Protein AF-A0AAP0LKK6-F1 (afdb_monomer_lite)

Secondary structure (DSSP, 8-state):
--S-TT-EEEEETTTEEEETTS-EEESS-PPPPPS-B-TTT--EEEEEEEETTTTEEEEEEE----STT--------TT--GGG-GGGS--HHHHHT---SEEEEEEETT-TTHHHHHHHHHHHHHTT--SEEEEEEETT--TTHHHH-TTSHHHHHHHHHH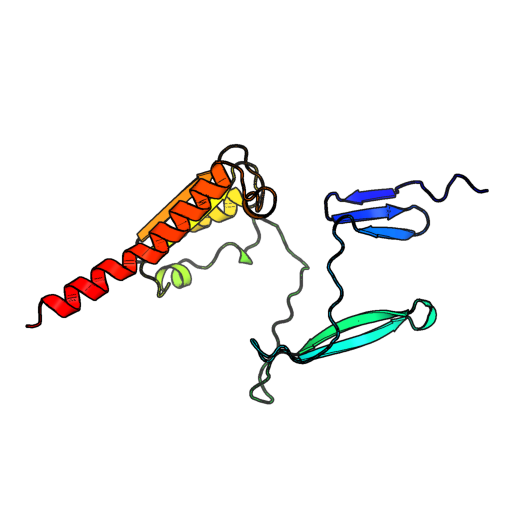HHHHHTHHHHHHHHHHTT-

Radius of gyration: 23.04 Å; chains: 1; bounding box: 52×37×76 Å

Foldseek 3Di:
DDPQQAAWPDDDPPAWTATPVRDIDGNDDDDDDDFAQDPVQRWGKDWDQPDPVVSDTDIDIHGDDPDPPDDDDDDDPPQCPDLPGVVLPDDLQVLQPPPDQEEEFEEEPAESNRSSSVNSQVSSVVSNRNHYYHYHYHYPDYPPRCVVCVPDPVNVVVVVVVVVVVCVVVVVVVVVVVVPD

InterPro domains:
  IPR013094 Alpha/beta hydrolase fold-3 [PF07859] (81-146)
  IPR029058 Alpha/Beta hydrolase fold [G3DSA:3.40.50.1820] (73-176)
  IPR029058 Alpha/Beta hydrolase fold [SSF53474] (84-169)
  IPR050466 Diverse Carboxylesterases and Gibberellin Receptors [PTHR23024] (83-152)
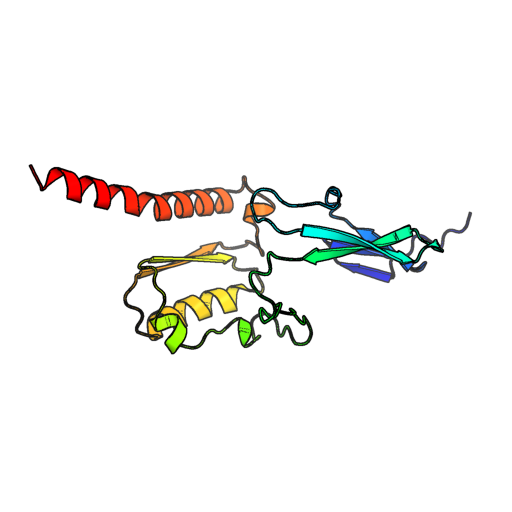
Sequence (181 aa):
MDSGDSEITHNFPPYFKVYKDGRVERYRVFQSVDAGIDPTTGVQSKDVMISPETGVKARIFLPKINGPDQKLPLLDDEGNDGPQDPRMKPPAEDLARLGCERVLIFVAERDYLCPAGKNYYEELKKSGWKGRVELVEHLDEKHVFYLRNPTCTNALELTNKFISFIKQNNGSLRNSIESKY

Organism: NCBI:txid2935761

Structure (mmCIF, N/CA/C/O backbone):
data_AF-A0AAP0LKK6-F1
#
_entry.id   AF-A0AAP0LKK6-F1
#
loop_
_atom_site.group_PDB
_atom_site.id
_atom_site.type_symbol
_atom_site.label_atom_id
_atom_site.label_alt_id
_atom_site.label_comp_id
_atom_site.label_asym_id
_atom_site.label_entity_id
_atom_site.label_seq_id
_atom_site.pdbx_PDB_ins_code
_atom_site.Cartn_x
_atom_site.Cartn_y
_atom_site.Cartn_z
_atom_site.occupancy
_atom_site.B_iso_or_equiv
_atom_site.auth_seq_id
_atom_site.auth_comp_id
_atom_site.auth_asym_id
_atom_site.auth_atom_id
_atom_site.pdbx_PDB_model_num
ATOM 1 N N . MET A 1 1 ? 25.537 -7.632 -40.392 1.00 43.97 1 MET A N 1
ATOM 2 C CA . MET A 1 1 ? 25.355 -7.611 -38.928 1.00 43.97 1 MET A CA 1
ATOM 3 C C . MET A 1 1 ? 24.916 -6.205 -38.607 1.00 43.97 1 MET A C 1
ATOM 5 O O . MET A 1 1 ? 25.758 -5.317 -38.604 1.00 43.97 1 MET A O 1
ATOM 9 N N . ASP A 1 2 ? 23.606 -5.982 -38.566 1.00 45.75 2 ASP A N 1
ATOM 10 C CA . ASP A 1 2 ? 23.061 -4.631 -38.485 1.00 45.75 2 ASP A CA 1
ATOM 11 C C . ASP A 1 2 ? 23.053 -4.171 -37.023 1.00 45.75 2 ASP A C 1
ATOM 13 O O . ASP A 1 2 ? 22.588 -4.880 -36.134 1.00 45.75 2 ASP A O 1
ATOM 17 N N . SER A 1 3 ? 23.681 -3.029 -36.761 1.00 53.28 3 SER A N 1
ATOM 18 C CA . SER A 1 3 ? 24.004 -2.543 -35.413 1.00 53.28 3 SER A CA 1
ATOM 19 C C . SER A 1 3 ? 22.910 -1.624 -34.841 1.00 53.28 3 SER A C 1
ATOM 21 O O . SER A 1 3 ? 23.119 -1.008 -33.794 1.00 53.28 3 SER A O 1
ATOM 23 N N . GLY A 1 4 ? 21.764 -1.509 -35.524 1.00 54.81 4 GLY A N 1
ATOM 24 C CA . GLY A 1 4 ? 20.637 -0.645 -35.149 1.00 54.81 4 GLY A CA 1
ATOM 25 C C . GLY A 1 4 ? 19.573 -1.297 -34.254 1.00 54.81 4 GLY A C 1
ATOM 26 O O . GLY A 1 4 ? 18.870 -0.589 -33.536 1.00 54.81 4 GLY A O 1
ATOM 27 N N . ASP A 1 5 ? 19.488 -2.630 -34.219 1.00 60.97 5 ASP A N 1
ATOM 28 C CA . ASP A 1 5 ? 18.369 -3.369 -33.592 1.00 60.97 5 ASP A CA 1
ATOM 29 C C . ASP A 1 5 ? 18.397 -3.376 -32.050 1.00 60.97 5 ASP A C 1
ATOM 31 O O . ASP A 1 5 ? 17.490 -3.866 -31.376 1.00 60.97 5 ASP A O 1
ATOM 35 N N . SER A 1 6 ? 19.458 -2.827 -31.456 1.00 75.50 6 SER A N 1
ATOM 36 C CA . SER A 1 6 ? 19.632 -2.752 -29.999 1.00 75.50 6 SER A CA 1
ATOM 37 C C . SER A 1 6 ? 19.273 -1.386 -29.405 1.00 75.50 6 SER A C 1
ATOM 39 O O . SER A 1 6 ? 19.382 -1.211 -28.191 1.00 75.50 6 SER A O 1
ATOM 41 N N . GLU A 1 7 ? 18.846 -0.420 -30.227 1.00 91.12 7 GLU A N 1
ATOM 42 C CA . GLU A 1 7 ? 18.459 0.917 -29.766 1.00 91.12 7 GLU A CA 1
ATOM 43 C C . GLU A 1 7 ? 17.156 0.862 -28.940 1.00 91.12 7 GLU A C 1
ATOM 45 O O . GLU A 1 7 ? 16.139 0.321 -29.382 1.00 91.12 7 GLU A O 1
ATOM 50 N N . ILE A 1 8 ? 17.184 1.424 -27.726 1.00 90.12 8 ILE A N 1
ATOM 51 C CA . ILE A 1 8 ? 16.038 1.472 -26.805 1.00 90.12 8 ILE A CA 1
ATOM 52 C C . ILE A 1 8 ? 15.251 2.757 -27.064 1.00 90.12 8 ILE A C 1
ATOM 54 O O . ILE A 1 8 ? 15.786 3.848 -26.889 1.00 90.12 8 ILE A O 1
ATOM 58 N N . THR A 1 9 ? 13.972 2.636 -27.418 1.00 92.62 9 THR A N 1
ATOM 59 C CA . THR A 1 9 ? 13.067 3.790 -27.568 1.00 92.62 9 THR A CA 1
ATOM 60 C C . THR A 1 9 ? 12.410 4.182 -26.252 1.00 92.62 9 THR A C 1
ATOM 62 O O . THR A 1 9 ? 12.287 5.368 -25.966 1.00 92.62 9 THR A O 1
ATOM 65 N N . HIS A 1 10 ? 12.014 3.209 -25.425 1.00 86.81 10 HIS A N 1
ATOM 66 C CA . HIS A 1 10 ? 11.403 3.481 -24.122 1.00 86.81 10 HIS A CA 1
ATOM 67 C C . HIS A 1 10 ? 11.995 2.583 -23.044 1.00 86.81 10 HIS A C 1
ATOM 69 O O . HIS A 1 10 ? 12.122 1.373 -23.230 1.00 86.81 10 HIS A O 1
ATOM 75 N N . ASN A 1 11 ? 12.322 3.163 -21.893 1.00 88.44 11 ASN A N 1
ATOM 76 C CA . ASN A 1 11 ? 12.887 2.433 -20.767 1.00 88.44 11 ASN A CA 1
ATOM 77 C C . ASN A 1 11 ? 12.062 2.688 -19.500 1.00 88.44 11 ASN A C 1
ATOM 79 O O . ASN A 1 11 ? 12.042 3.808 -18.992 1.00 88.44 11 ASN A O 1
ATOM 83 N N . PHE A 1 12 ? 11.412 1.643 -18.984 1.00 80.69 12 PHE A N 1
ATOM 84 C CA . PHE A 1 12 ? 10.545 1.693 -17.805 1.00 80.69 12 PHE A CA 1
ATOM 85 C C . PHE A 1 12 ? 11.063 0.762 -16.698 1.00 80.69 12 PHE A C 1
ATOM 87 O O . PHE A 1 12 ? 10.429 -0.253 -16.383 1.00 80.69 12 PHE A O 1
ATOM 94 N N . PRO A 1 13 ? 12.222 1.044 -16.081 1.00 78.31 13 PRO A N 1
ATOM 95 C CA . PRO A 1 13 ? 12.717 0.230 -14.978 1.00 78.31 13 PRO A CA 1
ATOM 96 C C . PRO A 1 13 ? 11.785 0.344 -13.751 1.00 78.31 13 PRO A C 1
ATOM 98 O O . PRO A 1 13 ? 11.321 1.442 -13.438 1.00 78.31 13 PRO A O 1
ATOM 101 N N . PRO A 1 14 ? 11.514 -0.753 -13.011 1.00 79.75 14 PRO A N 1
ATOM 102 C CA . PRO A 1 14 ? 12.089 -2.099 -13.120 1.00 79.75 14 PRO A CA 1
ATOM 103 C C . PRO A 1 14 ? 11.222 -3.081 -13.935 1.00 79.75 14 PRO A C 1
ATOM 105 O O . PRO A 1 14 ? 11.250 -4.281 -13.667 1.00 79.75 14 PRO A O 1
ATOM 108 N N . TYR A 1 15 ? 10.390 -2.599 -14.857 1.00 81.38 15 TYR A N 1
ATOM 109 C CA . TYR A 1 15 ? 9.366 -3.409 -15.517 1.00 81.38 15 TYR A CA 1
ATOM 110 C C . TYR A 1 15 ? 9.845 -3.948 -16.862 1.00 81.38 15 TYR A C 1
ATOM 112 O O . TYR A 1 15 ? 10.024 -5.159 -17.006 1.00 81.38 15 TYR A O 1
ATOM 120 N N . PHE A 1 16 ? 10.087 -3.070 -17.834 1.00 88.88 16 PHE A N 1
ATOM 121 C CA . PHE A 1 16 ? 10.489 -3.459 -19.185 1.00 88.88 16 PHE A CA 1
ATOM 122 C C . PHE A 1 16 ? 11.164 -2.314 -19.947 1.00 88.88 16 PHE A C 1
ATOM 124 O O . PHE A 1 16 ? 11.087 -1.152 -19.551 1.00 88.88 16 PHE A O 1
ATOM 131 N N . LYS A 1 17 ? 11.800 -2.653 -21.066 1.00 92.19 17 LYS A N 1
ATOM 132 C CA . LYS A 1 17 ? 12.269 -1.719 -22.095 1.00 92.19 17 LYS A CA 1
ATOM 133 C C . LYS A 1 17 ? 11.720 -2.134 -23.457 1.00 92.19 17 LYS A C 1
ATOM 135 O O . LYS A 1 17 ? 11.507 -3.322 -23.705 1.00 92.19 17 LYS A O 1
ATOM 140 N N . VAL A 1 18 ? 11.494 -1.146 -24.312 1.00 91.81 18 VAL A N 1
ATOM 141 C CA . VAL A 1 18 ? 11.017 -1.302 -25.687 1.00 91.81 18 VAL A CA 1
ATOM 142 C C . VAL A 1 18 ? 12.148 -0.908 -26.627 1.00 91.81 18 VAL A C 1
ATOM 144 O O . VAL A 1 18 ? 12.721 0.177 -26.500 1.00 91.81 18 VAL A O 1
ATOM 147 N N . TYR A 1 19 ? 12.483 -1.809 -27.539 1.00 92.19 19 TYR A N 1
ATOM 148 C CA . TYR A 1 19 ? 13.464 -1.611 -28.595 1.00 92.19 19 TYR A CA 1
ATOM 149 C C . TYR A 1 19 ? 12.804 -0.988 -29.826 1.00 92.19 19 TYR A C 1
ATOM 151 O O . TYR A 1 19 ? 11.592 -1.080 -30.022 1.00 92.19 19 TYR A O 1
ATOM 159 N N . LYS A 1 20 ? 13.601 -0.324 -30.663 1.00 90.56 20 LYS A N 1
ATOM 160 C CA . LYS A 1 20 ? 13.129 0.335 -31.891 1.00 90.56 20 LYS A CA 1
ATOM 161 C C . LYS A 1 20 ? 12.479 -0.625 -32.895 1.00 90.56 20 LYS A C 1
ATOM 163 O O . LYS A 1 20 ? 11.588 -0.211 -33.627 1.00 90.56 20 LYS A O 1
ATOM 168 N N . ASP A 1 21 ? 12.884 -1.892 -32.884 1.00 86.62 21 ASP A N 1
ATOM 169 C CA . ASP A 1 21 ? 12.306 -2.988 -33.674 1.00 86.62 21 ASP A CA 1
ATOM 170 C C . ASP A 1 21 ? 10.946 -3.489 -33.129 1.00 86.62 21 ASP A C 1
ATOM 172 O O . ASP A 1 21 ? 10.347 -4.404 -33.689 1.00 86.62 21 ASP A O 1
ATOM 176 N N . GLY A 1 22 ? 10.450 -2.905 -32.032 1.00 83.06 22 GLY A N 1
ATOM 177 C CA . GLY A 1 22 ? 9.207 -3.294 -31.365 1.00 83.06 22 GLY A CA 1
ATOM 178 C C . GLY A 1 22 ? 9.369 -4.416 -30.337 1.00 83.06 22 GLY A C 1
ATOM 179 O O . GLY A 1 22 ? 8.406 -4.750 -29.642 1.00 83.06 22 GLY A O 1
ATOM 180 N N . ARG A 1 23 ? 10.570 -4.988 -30.175 1.00 87.25 23 ARG A N 1
ATOM 181 C CA . ARG A 1 23 ? 10.824 -6.010 -29.158 1.00 87.25 23 ARG A CA 1
ATOM 182 C C . ARG A 1 23 ? 10.684 -5.408 -27.763 1.00 87.25 23 ARG A C 1
ATOM 184 O O . ARG A 1 23 ? 11.180 -4.322 -27.474 1.00 87.25 23 ARG A O 1
ATOM 191 N N . VAL A 1 24 ? 10.045 -6.148 -26.862 1.00 87.06 24 VAL A N 1
ATOM 192 C CA . VAL A 1 24 ? 9.919 -5.776 -25.448 1.00 87.06 24 VAL A CA 1
ATOM 193 C C . VAL A 1 24 ? 10.706 -6.766 -24.605 1.00 87.06 24 VAL A C 1
ATOM 195 O O . VAL A 1 24 ? 10.469 -7.970 -24.667 1.00 87.06 24 VAL A O 1
ATOM 198 N N . GLU A 1 25 ? 11.623 -6.265 -23.785 1.00 86.88 25 GLU A N 1
ATOM 199 C CA . GLU A 1 25 ? 12.355 -7.073 -22.808 1.00 86.88 25 GLU A CA 1
ATOM 200 C C . GLU A 1 25 ? 11.909 -6.688 -21.401 1.00 86.88 25 GLU A C 1
ATOM 202 O O . GLU A 1 25 ? 12.000 -5.526 -21.003 1.00 86.88 25 GLU A O 1
ATOM 207 N N . ARG A 1 26 ? 11.407 -7.668 -20.647 1.00 86.38 26 ARG A N 1
ATOM 208 C CA . ARG A 1 26 ? 10.949 -7.485 -19.266 1.00 86.38 26 ARG A CA 1
ATOM 209 C C . ARG A 1 26 ? 12.101 -7.746 -18.300 1.00 86.38 26 ARG A C 1
ATOM 211 O O . ARG A 1 26 ? 12.715 -8.805 -18.355 1.00 86.38 26 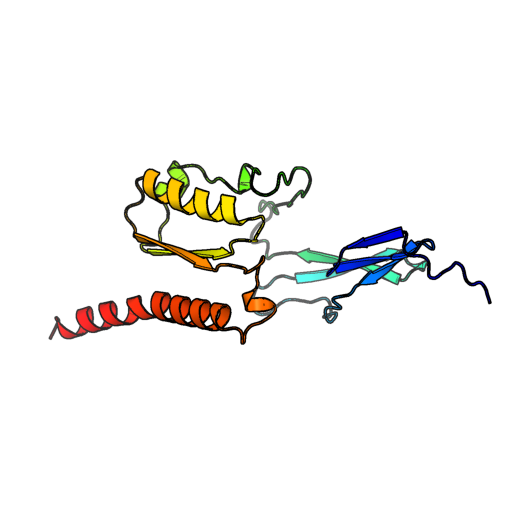ARG A O 1
ATOM 218 N N . TYR A 1 27 ? 12.343 -6.820 -17.376 1.00 82.19 27 TYR A N 1
ATOM 219 C CA . TYR A 1 27 ? 13.356 -6.983 -16.325 1.00 82.19 27 TYR A C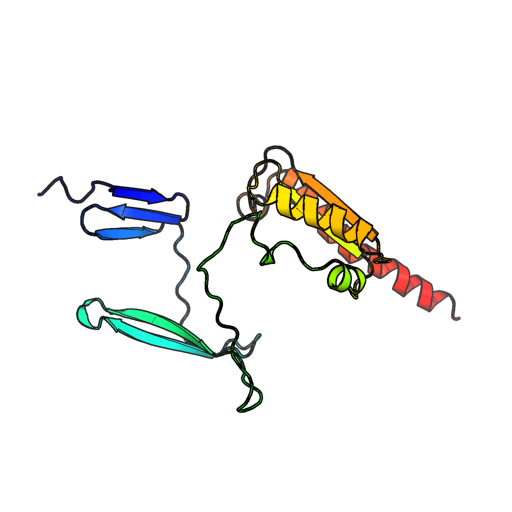A 1
ATOM 220 C C . TYR A 1 27 ? 12.910 -7.967 -15.235 1.00 82.19 27 TYR A C 1
ATOM 222 O O . TYR A 1 27 ? 13.739 -8.637 -14.624 1.00 82.19 27 TYR A O 1
ATOM 230 N N . ARG A 1 28 ? 11.596 -8.066 -14.988 1.00 72.94 28 ARG A N 1
ATOM 231 C CA . ARG A 1 28 ? 10.996 -9.079 -14.111 1.00 72.94 28 ARG A CA 1
ATOM 232 C C . ARG A 1 28 ? 10.312 -10.143 -14.956 1.00 72.94 28 ARG A C 1
ATOM 234 O O . ARG A 1 28 ? 9.265 -9.890 -15.550 1.00 72.94 28 ARG A O 1
ATOM 241 N N . VAL A 1 29 ? 10.897 -11.334 -14.987 1.00 70.38 29 VAL A N 1
ATOM 242 C CA . VAL A 1 29 ? 10.287 -12.512 -15.606 1.00 70.38 29 VAL A CA 1
ATOM 243 C C . VAL A 1 29 ? 9.569 -13.289 -14.510 1.00 70.38 29 VAL A C 1
ATOM 245 O O . VAL A 1 29 ? 10.202 -13.835 -13.612 1.00 70.38 29 VAL A O 1
ATOM 248 N N . PHE A 1 30 ? 8.240 -13.307 -14.560 1.00 66.31 30 PHE A N 1
ATOM 249 C CA . PHE A 1 30 ? 7.447 -14.208 -13.730 1.00 66.31 30 PHE A CA 1
ATOM 250 C C . PHE A 1 30 ? 7.401 -15.582 -14.394 1.00 66.31 30 PHE A C 1
ATOM 252 O O . PHE A 1 30 ? 7.302 -15.678 -15.620 1.00 66.31 30 PHE A O 1
ATOM 259 N N . GLN A 1 31 ? 7.470 -16.640 -13.589 1.00 71.19 31 GLN A N 1
ATOM 260 C CA . GLN A 1 31 ? 7.292 -17.996 -14.089 1.00 71.19 31 GLN A CA 1
ATOM 261 C C . GLN A 1 31 ? 5.881 -18.133 -14.669 1.00 71.19 31 GLN A C 1
ATOM 263 O O . GLN A 1 31 ? 4.893 -17.778 -14.024 1.00 71.19 31 GLN A O 1
ATOM 268 N N . SER A 1 32 ? 5.791 -18.635 -15.898 1.00 70.44 32 SER A N 1
ATOM 269 C CA . SER A 1 32 ? 4.505 -19.006 -16.473 1.00 70.44 32 SER A CA 1
ATOM 270 C C . SER A 1 32 ? 4.003 -20.257 -15.754 1.00 70.44 32 SER A C 1
ATOM 272 O O . SER A 1 32 ? 4.704 -21.264 -15.690 1.00 70.44 32 SER A O 1
ATOM 274 N N . VAL A 1 33 ? 2.815 -20.161 -15.169 1.00 78.69 33 VAL A N 1
ATOM 275 C CA . VAL A 1 33 ? 2.043 -21.307 -14.676 1.00 78.69 33 VAL A CA 1
ATOM 276 C C . VAL A 1 33 ? 1.054 -21.717 -15.754 1.00 78.69 33 VAL A C 1
ATOM 278 O O . VAL A 1 33 ? 0.544 -20.848 -16.459 1.00 78.69 33 VAL A O 1
ATOM 281 N N . ASP A 1 34 ? 0.748 -23.002 -15.887 1.00 87.44 34 ASP A N 1
ATOM 282 C CA . ASP A 1 34 ? -0.278 -23.453 -16.829 1.00 87.44 34 ASP A CA 1
ATOM 283 C C . ASP A 1 34 ? -1.664 -22.917 -16.449 1.00 87.44 34 ASP A C 1
ATOM 285 O O . ASP A 1 34 ? -1.946 -22.607 -15.288 1.00 87.44 34 ASP A O 1
ATOM 289 N N . ALA A 1 35 ? -2.528 -22.760 -17.451 1.00 89.44 35 ALA A N 1
ATOM 290 C CA . ALA A 1 35 ? -3.922 -22.419 -17.218 1.00 89.44 35 ALA A CA 1
ATOM 291 C C . ALA A 1 35 ? -4.640 -23.609 -16.563 1.00 89.44 35 ALA A C 1
ATOM 293 O O . ALA A 1 35 ? -4.442 -24.762 -16.943 1.00 89.44 35 ALA A O 1
ATOM 294 N N . GLY A 1 36 ? -5.487 -23.330 -15.581 1.00 90.38 36 GLY A N 1
ATOM 295 C CA . GLY A 1 36 ? -6.152 -24.355 -14.789 1.00 90.38 36 GLY A CA 1
ATOM 296 C C . GLY A 1 36 ? -7.046 -23.770 -13.707 1.00 90.38 36 GLY A C 1
ATOM 297 O O . GLY A 1 36 ? -7.339 -22.574 -13.704 1.00 90.38 36 GLY A O 1
ATOM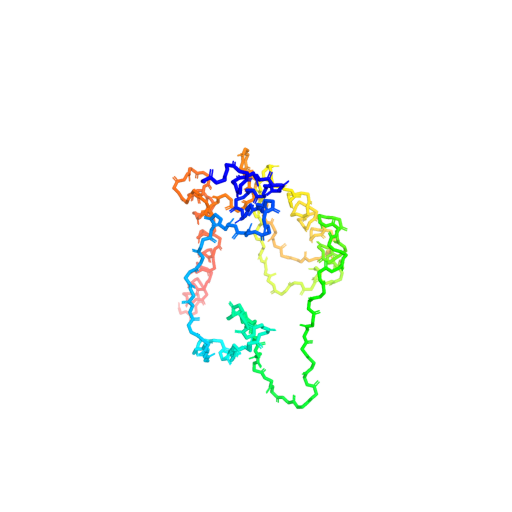 298 N N . ILE A 1 37 ? -7.492 -24.631 -12.798 1.00 90.06 37 ILE A N 1
ATOM 299 C CA . ILE A 1 37 ? -8.299 -24.243 -11.639 1.00 90.06 37 ILE A CA 1
ATOM 300 C C . ILE A 1 37 ? -7.357 -24.068 -10.450 1.00 90.06 37 ILE A C 1
ATOM 302 O O . ILE A 1 37 ? -6.656 -25.011 -10.087 1.00 90.06 37 ILE A O 1
ATOM 306 N N . ASP A 1 38 ? -7.346 -22.882 -9.843 1.00 85.38 38 ASP A N 1
ATOM 307 C CA . ASP A 1 38 ? -6.649 -22.671 -8.574 1.00 85.38 38 ASP A CA 1
ATOM 308 C C . ASP A 1 38 ? -7.417 -23.392 -7.450 1.00 85.38 38 ASP A C 1
ATOM 310 O O . ASP A 1 38 ? -8.562 -23.025 -7.170 1.00 85.38 38 ASP A O 1
ATOM 314 N N . PRO A 1 39 ? -6.828 -24.403 -6.784 1.00 85.44 39 PRO A N 1
ATOM 315 C CA . PRO A 1 39 ? -7.514 -25.167 -5.747 1.00 85.44 39 PRO A CA 1
ATOM 316 C C . PRO A 1 39 ? -7.841 -24.338 -4.499 1.00 85.44 39 PRO A C 1
ATOM 318 O O . PRO A 1 39 ? -8.724 -24.723 -3.736 1.00 85.44 39 PRO A O 1
ATOM 321 N N . THR A 1 40 ? -7.151 -23.214 -4.281 1.00 86.06 40 THR A N 1
ATOM 322 C CA . THR A 1 40 ? -7.357 -22.366 -3.099 1.00 86.06 40 THR A CA 1
ATOM 323 C C . THR A 1 40 ? -8.535 -21.421 -3.297 1.00 86.06 40 THR A C 1
ATOM 325 O O . THR A 1 40 ? -9.394 -21.304 -2.426 1.00 86.06 40 THR A O 1
ATOM 328 N N . THR A 1 41 ? -8.587 -20.737 -4.444 1.00 83.38 41 THR A N 1
ATOM 329 C CA . THR A 1 41 ? -9.605 -19.708 -4.715 1.00 83.38 41 THR A CA 1
ATOM 330 C C . THR A 1 41 ? -10.773 -20.210 -5.564 1.00 83.38 41 THR A C 1
ATOM 332 O O . THR A 1 41 ? -11.827 -19.573 -5.601 1.00 83.38 41 THR A O 1
ATOM 335 N N . GLY A 1 42 ? -10.614 -21.338 -6.262 1.00 85.06 42 GLY A N 1
ATOM 336 C CA . GLY A 1 42 ? -11.578 -21.849 -7.236 1.00 85.06 42 GLY A CA 1
ATOM 337 C C . GLY A 1 42 ? -11.635 -21.048 -8.542 1.00 85.06 42 GLY A C 1
ATOM 338 O O . GLY A 1 42 ? -12.523 -21.296 -9.356 1.00 85.06 42 GLY A O 1
ATOM 339 N N . VAL A 1 43 ? -10.727 -20.086 -8.752 1.00 84.50 43 VAL A N 1
ATOM 340 C CA . VAL A 1 43 ? -10.639 -19.316 -10.000 1.00 84.50 43 VAL A CA 1
ATOM 341 C C . VAL A 1 43 ? -10.165 -20.234 -11.124 1.00 84.50 43 VAL A C 1
ATOM 343 O O . VAL A 1 43 ? -9.121 -20.879 -11.019 1.00 84.50 43 VAL A O 1
ATOM 346 N N . GLN A 1 44 ? -10.921 -20.275 -12.219 1.00 89.25 44 GLN A N 1
ATOM 347 C CA . GLN A 1 44 ? -10.535 -20.986 -13.431 1.00 89.25 44 GLN A CA 1
ATOM 348 C C . GLN A 1 44 ? -9.780 -20.035 -14.356 1.00 89.25 44 GLN A C 1
ATOM 350 O O . GLN A 1 44 ? -10.192 -18.902 -14.564 1.00 89.25 44 GLN A O 1
ATOM 355 N N . SER A 1 45 ? -8.691 -20.490 -14.958 1.00 92.12 45 SER A N 1
ATOM 356 C CA . SER A 1 45 ? -7.971 -19.745 -15.986 1.00 92.12 45 SER A CA 1
ATOM 357 C C . SER A 1 45 ? -7.939 -20.513 -17.302 1.00 92.12 45 SER A C 1
ATOM 359 O O . SER A 1 45 ? -7.902 -21.744 -17.318 1.00 92.12 45 SER A O 1
ATOM 361 N N . LYS A 1 46 ? -7.977 -19.783 -18.418 1.00 90.31 46 LYS A N 1
ATOM 362 C CA . LYS A 1 46 ? -7.880 -20.329 -19.776 1.00 90.31 46 LYS A CA 1
ATOM 363 C C . LYS A 1 46 ? -7.008 -19.430 -20.636 1.00 90.31 46 LYS A C 1
ATOM 365 O O . LYS A 1 46 ? -7.209 -18.219 -20.660 1.00 90.31 46 LYS A O 1
ATOM 370 N N . ASP A 1 47 ? -6.107 -20.033 -21.399 1.00 92.06 47 ASP A N 1
ATOM 371 C CA . ASP A 1 47 ? -5.329 -19.314 -22.402 1.00 92.06 47 ASP A CA 1
ATOM 372 C C . ASP A 1 47 ? -6.067 -19.306 -23.745 1.00 92.06 47 ASP A C 1
ATOM 374 O O . ASP A 1 47 ? -6.507 -20.345 -24.244 1.00 92.06 47 ASP A O 1
ATOM 378 N N . VAL A 1 48 ? -6.200 -18.123 -24.336 1.00 91.62 48 VAL A N 1
ATOM 379 C CA . VAL A 1 48 ? -6.774 -17.901 -25.664 1.00 91.62 48 VAL A CA 1
ATOM 380 C C . VAL A 1 48 ? -5.681 -17.344 -26.561 1.00 91.62 48 VAL A C 1
ATOM 382 O O . VAL A 1 48 ? -5.037 -16.352 -26.230 1.00 91.62 48 VAL A O 1
ATOM 385 N N . MET A 1 49 ? -5.444 -18.001 -27.693 1.00 91.19 49 MET A N 1
ATOM 386 C CA . MET A 1 49 ? -4.486 -17.532 -28.690 1.00 91.19 49 MET A CA 1
ATOM 387 C C . MET A 1 49 ? -5.044 -16.288 -29.379 1.00 91.19 49 MET A C 1
ATOM 389 O O . MET A 1 49 ? -6.113 -16.352 -29.979 1.00 91.19 49 MET A O 1
ATOM 393 N N . ILE A 1 50 ? -4.325 -15.172 -29.275 1.00 92.75 50 ILE A N 1
ATOM 394 C CA . ILE A 1 50 ? -4.733 -13.890 -29.868 1.00 92.75 50 ILE A CA 1
ATOM 395 C C . ILE A 1 50 ? -3.969 -13.579 -31.155 1.00 92.75 50 ILE A C 1
ATOM 397 O O . ILE A 1 50 ? -4.460 -12.834 -31.993 1.00 92.75 50 ILE A O 1
ATOM 401 N N . SER A 1 51 ? -2.790 -14.177 -31.342 1.00 88.25 51 SER A N 1
ATOM 402 C CA . SER A 1 51 ? -2.039 -14.103 -32.594 1.00 88.25 51 SER A CA 1
ATOM 403 C C . SER A 1 51 ? -1.407 -15.467 -32.876 1.00 88.25 51 SER A C 1
ATOM 405 O O . SER A 1 51 ? -0.438 -15.842 -32.211 1.00 88.25 51 SER A O 1
ATOM 407 N N . PRO A 1 52 ? -1.957 -16.239 -33.829 1.00 87.44 52 PRO A N 1
ATOM 408 C CA . PRO A 1 52 ? -1.415 -17.547 -34.189 1.00 87.44 52 PRO A CA 1
ATOM 409 C C . PRO A 1 52 ? 0.005 -17.480 -34.746 1.00 87.44 52 PRO A C 1
ATOM 411 O O . PRO A 1 52 ? 0.833 -18.322 -34.419 1.00 87.44 52 PRO A O 1
ATOM 414 N N . GLU A 1 53 ? 0.294 -16.446 -35.535 1.00 86.44 53 GLU A N 1
ATOM 415 C CA . GLU A 1 53 ? 1.585 -16.225 -36.197 1.00 86.44 53 GLU A CA 1
ATOM 416 C C . GLU A 1 53 ? 2.725 -16.015 -35.197 1.00 86.44 53 GLU A C 1
ATOM 418 O O . GLU A 1 53 ? 3.836 -16.498 -35.397 1.00 86.44 53 GLU A O 1
ATOM 423 N N . THR A 1 54 ? 2.441 -15.313 -34.099 1.00 83.31 54 THR A N 1
ATOM 424 C CA . THR A 1 54 ? 3.426 -14.996 -33.053 1.00 83.31 54 THR A CA 1
ATOM 425 C C . THR A 1 54 ? 3.324 -15.922 -31.840 1.00 83.31 54 THR A C 1
ATOM 427 O O . THR A 1 54 ? 4.141 -15.845 -30.925 1.00 83.31 54 THR A O 1
ATOM 430 N N . GLY A 1 55 ? 2.304 -16.786 -31.798 1.00 84.88 55 GLY A N 1
ATOM 431 C CA . GLY A 1 55 ? 2.002 -17.647 -30.657 1.00 84.88 55 GLY A CA 1
ATOM 432 C C . GLY A 1 55 ? 1.542 -16.898 -29.400 1.00 84.88 55 GLY A C 1
ATOM 433 O O . GLY A 1 55 ? 1.449 -17.514 -28.335 1.00 84.88 55 GLY A O 1
ATOM 434 N N . VAL A 1 56 ? 1.252 -15.593 -29.487 1.00 82.50 56 VAL A N 1
ATOM 435 C CA . VAL A 1 56 ? 0.835 -14.787 -28.333 1.00 82.50 56 VAL A CA 1
ATOM 436 C C . VAL A 1 56 ? -0.543 -15.239 -27.847 1.00 82.50 56 VAL A C 1
ATOM 438 O O . VAL A 1 56 ? -1.498 -15.386 -28.618 1.00 82.50 56 VAL A O 1
ATOM 441 N N . LYS A 1 57 ? -0.644 -15.439 -26.531 1.00 88.25 57 LYS A N 1
ATOM 442 C CA . LYS A 1 57 ? -1.860 -15.853 -25.826 1.00 88.25 57 LYS A CA 1
ATOM 443 C C . LYS A 1 57 ? -2.237 -14.815 -24.773 1.00 88.25 57 LYS A C 1
ATOM 445 O O . LYS A 1 57 ? -1.365 -14.269 -24.102 1.00 88.25 57 LYS A O 1
ATOM 450 N N . ALA A 1 58 ? -3.533 -14.594 -24.601 1.00 87.00 58 ALA A N 1
ATOM 451 C CA . ALA A 1 58 ? -4.097 -13.896 -23.455 1.00 87.00 58 ALA A CA 1
ATOM 452 C C . ALA A 1 58 ? -4.657 -14.924 -22.464 1.00 87.00 58 ALA A C 1
ATOM 454 O O . ALA A 1 58 ? -5.321 -15.877 -22.876 1.00 87.00 58 ALA A O 1
ATOM 455 N N . ARG A 1 59 ? -4.410 -14.732 -21.164 1.00 88.81 59 ARG A N 1
ATOM 456 C CA . ARG A 1 59 ? -5.019 -15.550 -20.111 1.00 88.81 59 ARG A CA 1
ATOM 457 C C . ARG A 1 59 ? -6.284 -14.883 -19.595 1.00 88.81 59 ARG A C 1
ATOM 459 O O . ARG A 1 59 ? -6.231 -13.771 -19.081 1.00 88.81 59 ARG A O 1
ATOM 466 N N . ILE A 1 60 ? -7.400 -15.590 -19.691 1.00 86.75 60 ILE A N 1
ATOM 467 C CA . ILE A 1 60 ? -8.688 -15.182 -19.134 1.00 86.75 60 ILE A CA 1
ATOM 468 C C . ILE A 1 60 ? -8.850 -15.865 -17.779 1.00 86.75 60 ILE A C 1
ATOM 470 O O . ILE A 1 60 ? -8.783 -17.091 -17.701 1.00 86.75 60 ILE A O 1
ATOM 474 N N . PHE A 1 61 ? -9.070 -15.077 -16.726 1.00 85.31 61 PHE A N 1
ATOM 475 C CA . PHE A 1 61 ? -9.416 -15.566 -15.393 1.00 85.31 61 PHE A CA 1
ATOM 476 C C . PHE A 1 61 ? -10.929 -15.449 -15.192 1.00 85.31 61 PHE A C 1
ATOM 478 O O . PHE A 1 61 ? -11.504 -14.370 -15.299 1.00 85.31 61 PHE A O 1
ATOM 485 N N . LEU A 1 62 ? -11.569 -16.576 -14.917 1.00 82.75 62 LEU A N 1
ATOM 486 C CA . LEU A 1 62 ? -12.993 -16.729 -14.677 1.00 82.75 62 LEU A CA 1
ATOM 487 C C . LEU A 1 62 ? -13.177 -17.025 -13.182 1.00 82.75 62 LEU A C 1
ATOM 489 O O . LEU A 1 62 ? -12.842 -18.127 -12.730 1.00 82.75 62 LEU A O 1
ATOM 493 N N . PRO A 1 63 ? -13.651 -16.057 -12.379 1.00 77.62 63 PRO A N 1
ATOM 494 C CA . PRO A 1 63 ? -13.942 -16.321 -10.979 1.00 77.62 63 PRO A CA 1
ATOM 495 C C . PRO A 1 63 ? -15.143 -17.260 -10.864 1.00 77.62 63 PRO A C 1
ATOM 497 O O . PRO A 1 63 ? -15.915 -17.438 -11.807 1.00 77.62 63 PRO A O 1
ATOM 500 N N . LYS A 1 64 ? -15.331 -17.853 -9.685 1.00 74.12 64 LYS A N 1
ATOM 501 C CA . LYS A 1 64 ? -16.499 -18.690 -9.420 1.00 74.12 64 LYS A CA 1
ATOM 502 C C . LYS A 1 64 ? -17.776 -17.843 -9.482 1.00 74.12 64 LYS A C 1
ATOM 504 O O . LYS A 1 64 ? -18.013 -16.994 -8.622 1.00 74.12 64 LYS A O 1
ATOM 509 N N . ILE A 1 65 ? -18.587 -18.091 -10.506 1.00 73.69 65 ILE A N 1
ATOM 510 C CA . ILE A 1 65 ? -19.903 -17.481 -10.694 1.00 73.69 65 ILE A CA 1
ATOM 511 C C . ILE A 1 65 ? -20.932 -18.389 -10.003 1.00 73.69 65 ILE A C 1
ATOM 513 O O . ILE A 1 65 ? -21.100 -19.545 -10.383 1.00 73.69 65 ILE A O 1
ATOM 517 N N . ASN A 1 66 ? -21.602 -17.887 -8.967 1.00 76.88 66 ASN A N 1
ATOM 518 C CA . ASN A 1 66 ? -22.589 -18.618 -8.166 1.00 76.88 66 ASN A CA 1
ATOM 519 C C . ASN A 1 66 ? -24.035 -18.447 -8.681 1.00 76.88 66 ASN A C 1
ATOM 521 O O . ASN A 1 66 ? -24.965 -18.950 -8.054 1.00 76.88 66 ASN A O 1
ATOM 525 N N . GLY A 1 67 ? -24.245 -17.753 -9.805 1.00 77.62 67 GLY A N 1
ATOM 526 C CA . GLY A 1 67 ? -25.558 -17.579 -10.429 1.00 77.62 67 GLY A CA 1
ATOM 527 C C . GLY A 1 67 ? -25.501 -16.772 -11.734 1.00 77.62 67 GLY A C 1
ATOM 528 O O . GLY A 1 67 ? -24.551 -16.017 -11.936 1.00 77.62 67 GLY A O 1
ATOM 529 N N . PRO A 1 68 ? -26.501 -16.908 -12.622 1.00 73.88 68 PRO A N 1
ATOM 530 C CA . PRO A 1 68 ? -26.504 -16.283 -13.950 1.00 73.88 68 PRO A CA 1
ATOM 531 C C . PRO A 1 68 ? -26.468 -14.745 -13.921 1.00 73.88 68 PRO A C 1
ATOM 533 O O . PRO A 1 68 ? -26.006 -14.134 -14.880 1.00 73.88 68 PRO A O 1
ATOM 536 N N . ASP A 1 69 ? -26.884 -14.125 -12.813 1.00 81.00 69 ASP A N 1
ATOM 537 C CA . ASP A 1 69 ? -26.960 -12.664 -12.668 1.00 81.00 69 ASP A CA 1
ATOM 538 C C . ASP A 1 69 ? -25.709 -12.034 -12.031 1.00 81.00 69 ASP A C 1
ATOM 540 O O . ASP A 1 69 ? -25.643 -10.816 -11.830 1.00 81.00 69 ASP A O 1
ATOM 544 N N . GLN A 1 70 ? -24.698 -12.838 -11.681 1.00 72.62 70 GLN A N 1
ATOM 545 C CA . GLN A 1 70 ? -23.484 -12.327 -11.052 1.00 72.62 70 GLN A CA 1
ATOM 546 C C . GLN A 1 70 ? -22.612 -11.601 -12.087 1.00 72.62 70 GLN A C 1
ATOM 548 O O . GLN A 1 70 ? -21.916 -12.215 -12.895 1.00 72.62 70 GLN A O 1
ATOM 553 N N . LYS A 1 71 ? -22.631 -10.267 -12.032 1.00 69.00 71 LYS A N 1
ATOM 554 C CA . LYS A 1 71 ? -21.777 -9.398 -12.851 1.00 69.00 71 LYS A CA 1
ATOM 555 C C . LYS A 1 71 ? -20.315 -9.524 -12.420 1.00 69.00 71 LYS A C 1
ATOM 557 O O . LYS A 1 71 ? -20.008 -9.501 -11.229 1.00 69.00 71 LYS A O 1
ATOM 562 N N . LEU A 1 72 ? -19.416 -9.622 -13.395 1.00 68.12 72 LEU A N 1
ATOM 563 C CA . LEU A 1 72 ? -17.979 -9.558 -13.151 1.00 68.12 72 LEU A CA 1
ATOM 564 C C . LEU A 1 72 ? -17.550 -8.089 -13.057 1.00 68.12 72 LEU A C 1
ATOM 566 O O . LEU A 1 72 ? -17.902 -7.315 -13.951 1.00 68.12 72 LEU A O 1
ATOM 570 N N . PRO A 1 73 ? -16.808 -7.681 -12.013 1.00 59.72 73 PRO A N 1
ATOM 571 C CA . PRO A 1 73 ? -16.215 -6.355 -11.986 1.00 59.72 73 PRO A CA 1
ATOM 572 C C . PRO A 1 73 ? -15.173 -6.269 -13.105 1.00 59.72 73 PRO A C 1
ATOM 574 O O . PRO A 1 73 ? -14.168 -6.979 -13.089 1.00 59.72 73 PRO A O 1
ATOM 577 N N . LEU A 1 74 ? -15.437 -5.421 -14.097 1.00 55.41 74 LEU A N 1
ATOM 578 C CA . LEU A 1 74 ? -14.442 -5.007 -15.077 1.00 55.41 74 LEU A CA 1
ATOM 579 C C . LEU A 1 74 ? -13.654 -3.862 -14.445 1.00 55.41 74 LEU A C 1
ATOM 581 O O . LEU A 1 74 ? -14.220 -2.811 -14.149 1.00 55.41 74 LEU A O 1
ATOM 585 N N . LEU A 1 75 ? -12.370 -4.098 -14.181 1.00 50.31 75 LEU A N 1
ATOM 586 C CA . LEU A 1 75 ? -11.454 -3.032 -13.807 1.00 50.31 75 LEU A CA 1
ATOM 587 C C . LEU A 1 75 ? -11.031 -2.341 -15.103 1.00 50.31 75 LEU A C 1
ATOM 589 O O . LEU A 1 75 ? -10.239 -2.890 -15.865 1.00 50.31 75 LEU A O 1
ATOM 593 N N . ASP A 1 76 ? -11.623 -1.184 -15.368 1.00 45.38 76 ASP A N 1
ATOM 594 C CA . ASP A 1 76 ? -11.114 -0.271 -16.380 1.00 45.38 76 ASP A CA 1
ATOM 595 C C . ASP A 1 76 ? -10.028 0.602 -15.728 1.00 45.38 76 ASP A C 1
ATOM 597 O O . ASP A 1 76 ? -10.261 1.245 -14.694 1.00 45.38 76 ASP A O 1
ATOM 601 N N . ASP A 1 77 ? -8.816 0.540 -16.278 1.00 48.91 77 ASP A N 1
ATOM 602 C CA . ASP A 1 77 ? -7.662 1.324 -15.820 1.00 48.91 77 ASP A CA 1
ATOM 603 C C . ASP A 1 77 ? -7.660 2.738 -16.431 1.00 48.91 77 ASP A C 1
ATOM 605 O O . ASP A 1 77 ? -6.822 3.568 -16.062 1.00 48.91 77 ASP A O 1
ATOM 609 N N . GLU A 1 78 ? -8.606 3.054 -17.327 1.00 49.44 78 GLU A N 1
ATOM 610 C CA . GLU A 1 78 ? -8.814 4.429 -17.774 1.00 49.44 78 GLU A CA 1
ATOM 611 C C . GLU A 1 78 ? -9.260 5.312 -16.590 1.00 49.44 78 GLU A C 1
ATOM 613 O O . GLU A 1 78 ? -10.256 5.049 -15.916 1.00 49.44 78 GLU A O 1
ATOM 618 N N . GLY A 1 79 ? -8.478 6.359 -16.296 1.00 57.31 79 GLY A N 1
ATOM 619 C CA . GLY A 1 79 ? -8.758 7.317 -15.216 1.00 57.31 79 GLY A CA 1
ATOM 620 C C . GLY A 1 79 ? -8.032 7.076 -13.886 1.00 57.31 79 GLY A C 1
ATOM 621 O O . GLY A 1 79 ? -8.484 7.565 -12.853 1.00 57.31 79 GLY A O 1
ATOM 622 N N . ASN A 1 80 ? -6.920 6.328 -13.862 1.00 60.72 80 ASN A N 1
ATOM 623 C CA . ASN A 1 80 ? -6.060 6.269 -12.673 1.00 60.72 80 ASN A CA 1
ATOM 624 C C . ASN A 1 80 ? -5.289 7.588 -12.475 1.00 60.72 80 ASN A C 1
ATOM 626 O O . ASN A 1 80 ? -4.153 7.733 -12.928 1.00 60.72 80 ASN A O 1
ATOM 630 N N . ASP A 1 81 ? -5.892 8.530 -11.746 1.00 68.31 81 ASP A N 1
ATOM 631 C CA . ASP A 1 81 ? -5.281 9.812 -11.348 1.00 68.31 81 ASP A CA 1
ATOM 632 C C . ASP A 1 81 ? -4.259 9.658 -10.196 1.00 68.31 81 ASP A C 1
ATOM 634 O O . ASP A 1 81 ? -3.917 10.608 -9.476 1.00 68.31 81 ASP A O 1
ATOM 638 N N . GLY A 1 82 ? -3.767 8.435 -9.979 1.00 73.88 82 GLY A N 1
ATOM 639 C CA . GLY A 1 82 ? -2.790 8.107 -8.956 1.00 73.88 82 GLY A CA 1
ATOM 640 C C . GLY A 1 82 ? -3.314 8.430 -7.551 1.00 73.88 82 GLY A C 1
ATOM 641 O O . GLY A 1 82 ? -4.445 8.091 -7.212 1.00 73.88 82 GLY A O 1
ATOM 642 N N . PRO A 1 83 ? -2.531 9.101 -6.690 1.00 71.88 83 PRO A N 1
ATOM 643 C CA . PRO A 1 83 ? -2.963 9.442 -5.331 1.00 71.88 83 PRO A CA 1
ATOM 644 C C . PRO A 1 83 ? -4.211 10.333 -5.249 1.00 71.88 83 PRO A C 1
ATOM 646 O O . PRO A 1 83 ? -4.793 10.458 -4.171 1.00 71.88 83 PRO A O 1
ATOM 649 N N . GLN A 1 84 ? -4.589 10.996 -6.348 1.00 77.12 84 GLN A N 1
ATOM 650 C CA . GLN A 1 84 ? -5.783 11.840 -6.404 1.00 77.12 84 GLN A CA 1
ATOM 651 C C . GLN A 1 84 ? -7.019 11.115 -6.917 1.00 77.12 84 GLN A C 1
ATOM 653 O O . GLN A 1 84 ? -8.106 11.687 -6.834 1.00 77.12 84 GLN A O 1
ATOM 658 N N . ASP A 1 85 ? -6.861 9.871 -7.368 1.00 80.81 85 ASP A N 1
ATOM 659 C CA . ASP A 1 85 ? -7.956 9.040 -7.835 1.00 80.81 85 ASP A CA 1
ATOM 660 C C . ASP A 1 85 ? -9.058 8.963 -6.760 1.00 80.81 85 ASP A C 1
ATOM 662 O O . ASP A 1 85 ? -8.777 8.586 -5.613 1.00 80.81 85 ASP A O 1
ATOM 666 N N . PRO A 1 86 ? -10.314 9.318 -7.087 1.00 79.94 86 PRO A N 1
ATOM 667 C CA . PRO A 1 86 ? -11.436 9.210 -6.159 1.00 79.94 86 PRO A CA 1
ATOM 668 C C . PRO A 1 86 ? -11.591 7.807 -5.560 1.00 79.94 86 PRO A C 1
ATOM 670 O O . PRO A 1 86 ? -12.018 7.676 -4.415 1.00 79.94 86 PRO A O 1
ATOM 673 N N . ARG A 1 87 ? -11.175 6.756 -6.280 1.00 79.25 87 ARG A N 1
ATOM 674 C CA . ARG A 1 87 ? -11.178 5.360 -5.809 1.00 79.25 87 ARG A CA 1
ATOM 675 C C . ARG A 1 87 ? -10.241 5.137 -4.617 1.00 79.25 87 ARG A C 1
ATOM 677 O O . ARG A 1 87 ? -10.463 4.216 -3.838 1.00 79.25 87 ARG A O 1
ATOM 684 N N . MET A 1 88 ? -9.232 5.993 -4.435 1.00 80.00 88 MET A N 1
ATOM 685 C CA . MET A 1 88 ? -8.322 5.979 -3.280 1.00 80.00 88 MET A CA 1
ATOM 686 C C . MET A 1 88 ? -8.870 6.754 -2.068 1.00 80.00 88 MET A C 1
ATOM 688 O O . MET A 1 88 ? -8.231 6.779 -1.014 1.00 80.00 88 MET A O 1
ATOM 692 N N . LYS A 1 89 ? -10.039 7.399 -2.195 1.00 84.12 89 LYS A N 1
ATOM 693 C CA . LYS A 1 89 ? -10.678 8.215 -1.152 1.00 84.12 89 LYS A CA 1
ATOM 694 C C . LYS A 1 89 ? -12.074 7.664 -0.841 1.00 84.12 89 LYS A C 1
ATOM 696 O O . LYS A 1 89 ? -13.061 8.169 -1.373 1.00 84.12 89 LYS A O 1
ATOM 701 N N . PRO A 1 90 ? -12.177 6.628 0.010 1.00 86.19 90 PRO A N 1
ATOM 702 C CA . PRO A 1 90 ? -13.474 6.083 0.388 1.00 86.19 90 PRO A CA 1
ATOM 703 C C . PRO A 1 90 ? -14.334 7.140 1.105 1.00 86.19 90 PRO A C 1
ATOM 705 O O . PRO A 1 90 ? -13.791 7.958 1.858 1.00 86.19 90 PRO A O 1
ATOM 708 N N . PRO A 1 91 ? -15.664 7.118 0.913 1.00 90.06 91 PRO A N 1
ATOM 709 C CA . PRO A 1 91 ? -16.590 7.984 1.632 1.00 90.06 91 PRO A CA 1
ATOM 710 C C . PRO A 1 91 ? -16.441 7.870 3.153 1.00 90.06 91 PRO A C 1
ATOM 712 O O . PRO A 1 91 ? -16.219 6.787 3.700 1.00 90.06 91 PRO A O 1
ATOM 715 N N . ALA A 1 92 ? -16.632 8.983 3.865 1.00 91.44 92 ALA A N 1
ATOM 716 C CA . ALA A 1 92 ? -16.559 9.000 5.327 1.00 91.44 92 ALA A CA 1
ATOM 717 C C . ALA A 1 92 ? -17.572 8.039 5.981 1.00 91.44 92 ALA A C 1
ATOM 719 O O . ALA A 1 92 ? -17.271 7.444 7.012 1.00 91.44 92 ALA A O 1
ATOM 720 N N . GLU A 1 93 ? -18.744 7.848 5.370 1.00 93.25 93 GLU A N 1
ATOM 721 C CA . GLU A 1 93 ? -19.757 6.888 5.828 1.00 93.25 93 GLU A CA 1
ATOM 722 C C . GLU A 1 93 ? -19.277 5.430 5.768 1.00 93.25 93 GLU A C 1
ATOM 724 O O . GLU A 1 93 ? -19.566 4.653 6.680 1.00 93.25 93 GLU A O 1
ATOM 729 N N . ASP A 1 94 ? -18.486 5.076 4.754 1.00 93.75 94 ASP A N 1
ATOM 730 C CA . ASP A 1 94 ? -17.905 3.741 4.616 1.00 93.75 94 ASP A CA 1
ATOM 731 C C . ASP A 1 94 ? -16.780 3.536 5.632 1.00 93.75 94 ASP A C 1
ATOM 733 O O . ASP A 1 94 ? -16.715 2.501 6.300 1.00 93.75 94 ASP A O 1
ATOM 737 N N . LEU A 1 95 ? -15.938 4.558 5.821 1.00 95.12 95 LEU A N 1
ATOM 738 C CA . LEU A 1 95 ? -14.892 4.555 6.845 1.00 95.12 95 LEU A CA 1
ATOM 739 C C . LEU A 1 95 ? -15.476 4.394 8.257 1.00 95.12 95 LEU A C 1
ATOM 741 O O . LEU A 1 95 ? -14.965 3.602 9.051 1.00 95.12 95 LEU A O 1
ATOM 745 N N . ALA A 1 96 ? -16.589 5.071 8.556 1.00 95.75 96 ALA A N 1
ATOM 746 C CA . ALA A 1 96 ? -17.275 4.985 9.846 1.00 95.75 96 ALA A CA 1
ATOM 747 C C . ALA A 1 96 ? -17.754 3.560 10.177 1.00 95.75 96 ALA A C 1
ATOM 749 O O . ALA A 1 96 ? -17.875 3.196 11.350 1.00 95.75 96 ALA A O 1
ATOM 750 N N . ARG A 1 97 ? -18.031 2.761 9.139 1.00 95.00 97 ARG A N 1
ATOM 751 C CA . ARG A 1 97 ? -18.609 1.413 9.211 1.00 95.00 97 ARG A CA 1
ATOM 752 C C . ARG A 1 97 ? -17.573 0.294 9.120 1.00 95.00 97 ARG A C 1
ATOM 754 O O . ARG A 1 97 ? -17.967 -0.871 9.030 1.00 95.00 97 ARG A O 1
ATOM 761 N N . LEU A 1 98 ? -16.274 0.602 9.150 1.00 94.50 98 LEU A N 1
ATOM 762 C CA . LEU A 1 98 ? -15.235 -0.427 9.162 1.00 94.50 98 LEU A CA 1
ATOM 763 C C . LEU A 1 98 ? -15.445 -1.394 10.336 1.00 94.50 98 LEU A C 1
ATOM 765 O O . LEU A 1 98 ? -15.387 -1.007 11.501 1.00 94.50 98 LEU A O 1
ATOM 769 N N . GLY A 1 99 ? -15.657 -2.672 10.015 1.00 92.81 99 GLY A N 1
ATOM 770 C CA . GLY A 1 99 ? -15.972 -3.711 11.002 1.00 92.81 99 GLY A CA 1
ATOM 771 C C . GLY A 1 99 ? -14.787 -4.176 11.852 1.00 92.81 99 GLY A C 1
ATOM 772 O O . GLY A 1 99 ? -14.971 -4.978 12.763 1.00 92.81 99 GLY A O 1
ATOM 773 N N . CYS A 1 100 ? -13.573 -3.708 11.559 1.00 91.38 100 CYS A N 1
ATOM 774 C CA . CYS A 1 100 ? -12.407 -3.983 12.391 1.00 91.38 100 CYS A CA 1
ATOM 775 C C . CYS A 1 100 ? -12.292 -2.953 13.522 1.00 91.38 100 CYS A C 1
ATOM 777 O O . CYS A 1 100 ? -12.672 -1.796 13.375 1.00 91.38 100 CYS A O 1
ATOM 779 N N . GLU A 1 101 ? -11.731 -3.373 14.654 1.00 95.06 101 GLU A N 1
ATOM 780 C CA . GLU A 1 101 ? -11.494 -2.495 15.811 1.00 95.06 101 GLU A CA 1
ATOM 781 C C . GLU A 1 101 ? -10.149 -1.767 15.729 1.00 95.06 101 GLU A C 1
ATOM 783 O O . GLU A 1 101 ? -9.903 -0.800 16.450 1.00 95.06 101 GLU A O 1
ATOM 788 N N . ARG A 1 102 ? -9.236 -2.266 14.891 1.00 96.50 102 ARG A N 1
ATOM 789 C CA . ARG A 1 102 ? -7.855 -1.798 14.806 1.00 96.50 102 ARG A CA 1
ATOM 790 C C . ARG A 1 102 ? -7.412 -1.753 13.351 1.00 96.50 102 ARG A C 1
ATOM 792 O O . ARG A 1 102 ? -7.614 -2.718 12.619 1.00 96.50 102 ARG A O 1
ATOM 799 N N . VAL A 1 103 ? -6.743 -0.672 12.969 1.00 97.38 103 VAL A N 1
ATOM 800 C CA . VAL A 1 103 ? -6.144 -0.474 11.645 1.00 97.38 103 VAL A CA 1
ATOM 801 C C . VAL A 1 103 ? -4.685 -0.066 11.833 1.00 97.38 103 VAL A C 1
ATOM 803 O O . VAL A 1 103 ? -4.373 0.806 12.640 1.00 97.38 103 VAL A O 1
ATOM 806 N N . LEU A 1 104 ? -3.784 -0.695 11.086 1.00 97.75 104 LEU A N 1
ATOM 807 C CA . LEU A 1 104 ? -2.368 -0.340 11.035 1.00 97.75 104 LEU A CA 1
ATOM 808 C C . LEU A 1 104 ? -2.008 0.007 9.593 1.00 97.75 104 LEU A C 1
ATOM 810 O O . LEU A 1 104 ? -2.243 -0.794 8.691 1.00 97.75 104 LEU A O 1
ATOM 814 N N . ILE A 1 105 ? -1.444 1.193 9.394 1.00 97.69 105 ILE A N 1
ATOM 815 C CA . ILE A 1 105 ? -1.087 1.737 8.086 1.00 97.69 105 ILE A CA 1
ATOM 816 C C . ILE A 1 105 ? 0.423 1.934 8.050 1.00 97.69 105 ILE A C 1
ATOM 818 O O . ILE A 1 105 ? 0.995 2.583 8.926 1.00 97.69 105 ILE A O 1
ATOM 822 N N . PHE A 1 106 ? 1.060 1.403 7.012 1.00 98.00 106 PHE A N 1
ATOM 823 C CA . PHE A 1 106 ? 2.466 1.645 6.717 1.00 98.00 106 PHE A CA 1
ATOM 824 C C . PHE A 1 106 ? 2.581 2.523 5.477 1.00 98.00 106 PHE A C 1
ATOM 826 O O . PHE A 1 106 ? 1.975 2.222 4.450 1.00 98.00 106 PHE A O 1
ATOM 833 N N . VAL A 1 107 ? 3.383 3.579 5.563 1.00 97.12 107 VAL A N 1
ATOM 834 C CA . VAL A 1 107 ? 3.753 4.421 4.422 1.00 97.12 107 VAL A CA 1
ATOM 835 C C . VAL A 1 107 ? 5.272 4.521 4.324 1.00 97.12 107 VAL A C 1
ATOM 837 O O . VAL A 1 107 ? 5.989 4.291 5.300 1.00 97.12 107 VAL A O 1
ATOM 840 N N . ALA A 1 108 ? 5.764 4.836 3.132 1.00 97.06 108 ALA A N 1
ATOM 841 C CA . ALA A 1 108 ? 7.175 5.079 2.876 1.00 97.06 108 ALA A CA 1
ATOM 842 C C . ALA A 1 108 ? 7.331 6.490 2.304 1.00 97.06 108 ALA A C 1
ATOM 844 O O . ALA A 1 108 ? 6.559 6.886 1.433 1.00 97.06 108 ALA A O 1
ATOM 845 N N . GLU A 1 109 ? 8.298 7.254 2.803 1.00 96.38 109 GLU A N 1
ATOM 846 C CA . GLU A 1 109 ? 8.432 8.689 2.514 1.00 96.38 109 GLU A CA 1
ATOM 847 C C . GLU A 1 109 ? 8.517 8.989 1.009 1.00 96.38 109 GLU A C 1
ATOM 849 O O . GLU A 1 109 ? 7.888 9.925 0.517 1.00 96.38 109 GLU A O 1
ATOM 854 N N . ARG A 1 110 ? 9.256 8.165 0.255 1.00 94.25 110 ARG A N 1
ATOM 855 C CA . ARG A 1 110 ? 9.482 8.343 -1.189 1.00 94.25 110 ARG A CA 1
ATOM 856 C C . ARG A 1 110 ? 8.499 7.538 -2.044 1.00 94.25 110 ARG A C 1
ATOM 858 O O . ARG A 1 110 ? 8.742 7.330 -3.235 1.00 94.25 110 ARG A O 1
ATOM 865 N N . ASP A 1 111 ? 7.427 7.025 -1.445 1.00 92.75 111 ASP A N 1
ATOM 866 C CA . ASP A 1 111 ? 6.330 6.384 -2.161 1.00 92.75 111 ASP A CA 1
ATOM 867 C C . ASP A 1 111 ? 5.367 7.443 -2.705 1.00 92.75 111 ASP A C 1
ATOM 869 O O . ASP A 1 111 ? 4.863 8.287 -1.964 1.00 92.75 111 ASP A O 1
ATOM 873 N N . TYR A 1 112 ? 5.059 7.365 -4.000 1.00 89.50 112 TYR A N 1
ATOM 874 C CA . TYR A 1 112 ? 4.078 8.244 -4.627 1.00 89.50 112 TYR A CA 1
ATOM 875 C C . TYR A 1 112 ? 2.683 8.091 -3.998 1.00 89.50 112 TYR A C 1
ATOM 877 O O . TYR A 1 112 ? 1.915 9.044 -4.016 1.00 89.50 112 TYR A O 1
ATOM 885 N N . LEU A 1 113 ? 2.371 6.944 -3.377 1.00 90.50 113 LEU A N 1
ATOM 886 C CA . LEU A 1 113 ? 1.122 6.698 -2.645 1.00 90.50 113 LEU A CA 1
ATOM 887 C C . LEU A 1 113 ? 1.144 7.163 -1.178 1.00 90.50 113 LEU A C 1
ATOM 889 O O . LEU A 1 113 ? 0.115 7.082 -0.505 1.00 90.50 113 LEU A O 1
ATOM 893 N N . CYS A 1 114 ? 2.270 7.672 -0.664 1.00 93.06 114 CYS A N 1
ATOM 894 C CA . CYS A 1 114 ? 2.370 8.161 0.716 1.00 93.06 114 CYS A CA 1
ATOM 895 C C . CYS A 1 114 ? 1.281 9.198 1.070 1.00 93.06 114 CYS A C 1
ATOM 897 O O . CYS A 1 114 ? 0.632 9.034 2.109 1.00 93.06 114 CYS A O 1
ATOM 899 N N . PRO A 1 115 ? 0.974 10.197 0.210 1.00 92.38 115 PRO A N 1
ATOM 900 C CA . PRO A 1 115 ? -0.119 11.133 0.470 1.00 92.38 115 PRO A CA 1
ATOM 901 C C . PRO A 1 115 ? -1.482 10.447 0.610 1.00 92.38 115 PRO A C 1
ATOM 903 O O . PRO A 1 115 ? -2.253 10.814 1.492 1.00 92.38 115 PRO A O 1
ATOM 906 N N . ALA A 1 116 ? -1.770 9.426 -0.207 1.00 92.19 116 ALA A N 1
ATOM 907 C CA . ALA A 1 116 ? -3.026 8.680 -0.132 1.00 92.19 116 ALA A CA 1
ATOM 908 C C . ALA A 1 116 ? -3.137 7.889 1.183 1.00 92.19 116 ALA A C 1
ATOM 910 O O . ALA A 1 116 ? -4.166 7.956 1.854 1.00 92.19 116 ALA A O 1
ATOM 911 N N . GLY A 1 117 ? -2.063 7.211 1.606 1.00 93.75 117 GLY A N 1
ATOM 912 C CA . GLY A 1 117 ? -2.026 6.499 2.889 1.00 93.75 117 GLY A CA 1
ATOM 913 C C . GLY A 1 117 ? -2.192 7.429 4.098 1.00 93.75 117 GLY A C 1
ATOM 914 O O . GLY A 1 117 ? -2.963 7.128 5.011 1.00 93.75 117 GLY A O 1
ATOM 915 N N . LYS A 1 118 ? -1.530 8.596 4.083 1.00 94.94 118 LYS A N 1
ATOM 916 C CA . LYS A 1 118 ? -1.689 9.636 5.116 1.00 94.94 118 LYS A CA 1
ATOM 917 C C . LYS A 1 118 ? -3.101 10.229 5.122 1.00 94.94 118 LYS A C 1
ATOM 919 O O . LYS A 1 118 ? -3.670 10.432 6.190 1.00 94.94 118 LYS A O 1
ATOM 924 N N . ASN A 1 119 ? -3.694 10.453 3.950 1.00 93.31 119 ASN A N 1
ATOM 925 C CA . ASN A 1 119 ? -5.071 10.930 3.846 1.00 93.31 119 ASN A CA 1
ATOM 926 C C . ASN A 1 119 ? -6.066 9.909 4.414 1.00 93.31 119 ASN A C 1
ATOM 928 O O . ASN A 1 119 ? -6.928 10.282 5.199 1.00 93.31 119 ASN A O 1
ATOM 932 N N . TYR A 1 120 ? -5.912 8.621 4.090 1.00 94.81 120 TYR A N 1
ATOM 933 C CA . TYR A 1 120 ? -6.754 7.562 4.653 1.00 94.81 120 TYR A CA 1
ATOM 934 C C . TYR A 1 120 ? -6.680 7.528 6.188 1.00 94.81 120 TYR A C 1
ATOM 936 O O . TYR A 1 120 ? -7.709 7.414 6.848 1.00 94.81 120 TYR A O 1
ATOM 944 N N . TYR A 1 121 ? -5.484 7.693 6.766 1.00 96.56 121 TYR A N 1
ATOM 945 C CA . TYR A 1 121 ? -5.307 7.809 8.218 1.00 96.56 121 TYR A CA 1
ATOM 946 C C . TYR A 1 121 ? -6.104 8.980 8.820 1.00 96.56 121 TYR A C 1
ATOM 948 O O . TYR A 1 121 ? -6.822 8.794 9.806 1.00 96.56 121 TYR A O 1
ATOM 956 N N . GLU A 1 122 ? -6.004 10.173 8.231 1.00 95.94 122 GLU A N 1
ATOM 957 C CA . GLU A 1 122 ? -6.700 11.363 8.735 1.00 95.94 122 GLU A CA 1
ATOM 958 C C . GLU A 1 122 ? -8.219 11.277 8.555 1.00 95.94 122 GLU A C 1
ATOM 960 O O . GLU A 1 122 ? -8.971 11.578 9.484 1.00 95.94 122 GLU A O 1
ATOM 965 N N . GLU A 1 123 ? -8.691 10.825 7.394 1.00 95.25 123 GLU A N 1
ATOM 966 C CA . GLU A 1 123 ? -10.122 10.682 7.119 1.00 95.25 123 GLU A CA 1
ATOM 967 C C . GLU A 1 123 ? -10.756 9.589 7.980 1.00 95.25 123 GLU A C 1
ATOM 969 O O . GLU A 1 123 ? -11.848 9.781 8.516 1.00 95.25 123 GLU A O 1
ATOM 974 N N . LEU A 1 124 ? -10.043 8.488 8.234 1.00 96.06 124 LEU A N 1
ATOM 975 C CA . LEU A 1 124 ? -10.521 7.449 9.139 1.00 96.06 124 LEU A CA 1
ATOM 976 C C . LEU A 1 124 ? -10.742 7.996 10.557 1.00 96.06 124 LEU A C 1
ATOM 978 O O . LEU A 1 124 ? -11.765 7.698 11.173 1.00 96.06 124 LEU A O 1
ATOM 982 N N . LYS A 1 125 ? -9.853 8.865 11.054 1.00 95.81 125 LYS A N 1
ATOM 983 C CA . LYS A 1 125 ? -10.022 9.521 12.364 1.00 95.81 125 LYS A CA 1
ATOM 984 C C . LYS A 1 125 ? -11.210 10.482 12.407 1.00 95.81 125 LYS A C 1
ATOM 986 O O . LYS A 1 125 ? -11.833 10.622 13.458 1.00 95.81 125 LYS A O 1
ATOM 991 N N . LYS A 1 126 ? -11.528 11.144 11.292 1.00 96.31 126 LYS A N 1
ATOM 992 C CA . LYS A 1 126 ? -12.656 12.089 11.185 1.00 96.31 126 LYS A CA 1
ATOM 993 C C . LYS A 1 126 ? -13.994 11.406 10.901 1.00 96.31 126 LYS A C 1
ATOM 995 O O . LYS A 1 126 ? -15.034 11.989 11.184 1.00 96.31 126 LYS A O 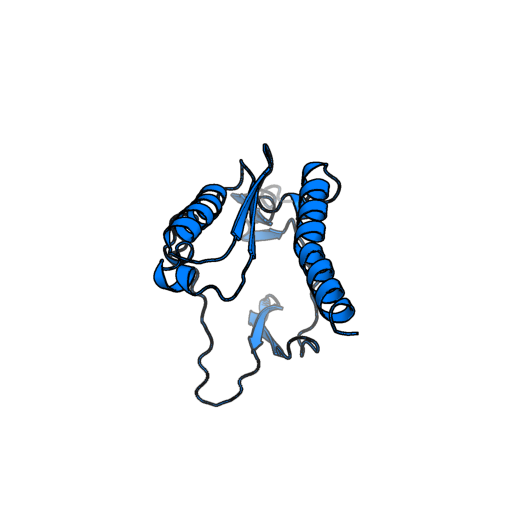1
ATOM 1000 N N . SER A 1 127 ? -13.976 10.179 10.384 1.00 96.38 127 SER A N 1
ATOM 1001 C CA . SER A 1 127 ? -15.170 9.445 9.940 1.00 96.38 127 SER A CA 1
ATOM 1002 C C . SER A 1 127 ? -16.177 9.112 11.049 1.00 96.38 127 SER A C 1
ATOM 1004 O O . SER A 1 127 ? -17.313 8.750 10.769 1.00 96.38 127 SER A O 1
ATOM 1006 N N . GLY A 1 128 ? -15.783 9.201 12.322 1.00 95.62 128 GLY A N 1
ATOM 1007 C CA . GLY A 1 128 ? -16.600 8.740 13.446 1.00 95.62 128 GLY A CA 1
ATOM 1008 C C . GLY A 1 128 ? -16.455 7.245 13.750 1.00 95.62 128 GLY A C 1
ATOM 1009 O O . GLY A 1 128 ? -17.064 6.778 14.720 1.00 95.62 128 GLY A O 1
ATOM 1010 N N . TRP A 1 129 ? -15.618 6.524 12.990 1.00 97.88 129 TRP A N 1
ATOM 1011 C CA . TRP A 1 129 ? -15.178 5.167 13.308 1.00 97.88 129 TRP A CA 1
ATOM 1012 C C . TRP A 1 129 ? -14.628 5.088 14.739 1.00 97.88 129 TRP A C 1
ATOM 1014 O O . TRP A 1 129 ? -13.896 5.966 15.196 1.00 97.88 129 TRP A O 1
ATOM 1024 N N . LYS A 1 130 ? -15.018 4.040 15.472 1.00 96.31 130 LYS A N 1
ATOM 1025 C CA . LYS A 1 130 ? -14.732 3.894 16.912 1.00 96.31 130 LYS A CA 1
ATOM 1026 C C . LYS A 1 130 ? -13.476 3.083 17.222 1.00 96.31 130 LYS A C 1
ATOM 1028 O O . LYS A 1 130 ? -13.144 2.917 18.393 1.00 96.31 130 LYS A O 1
ATOM 1033 N N . GLY A 1 131 ? -12.809 2.560 16.197 1.00 95.56 131 GLY A N 1
ATOM 1034 C CA . GLY A 1 131 ? -11.592 1.780 16.361 1.00 95.56 131 GLY A CA 1
ATOM 1035 C C . GLY A 1 131 ? -10.341 2.629 16.580 1.00 95.56 131 GLY A C 1
ATOM 1036 O O . GLY A 1 131 ? -10.374 3.858 16.661 1.00 95.56 131 GLY A O 1
ATOM 1037 N N . ARG A 1 132 ? -9.202 1.943 16.672 1.00 96.44 132 ARG A N 1
ATOM 1038 C CA . ARG A 1 132 ? -7.875 2.545 16.817 1.00 96.44 132 ARG A CA 1
ATOM 1039 C C . ARG A 1 132 ? -7.097 2.434 15.514 1.00 96.44 132 ARG A C 1
ATOM 1041 O O . ARG A 1 132 ? -6.898 1.331 15.013 1.00 96.44 132 ARG A O 1
ATOM 1048 N N . VAL A 1 133 ? -6.576 3.553 15.020 1.00 97.31 133 VAL A N 1
ATOM 1049 C CA . VAL A 1 133 ? -5.651 3.566 13.881 1.00 97.31 133 VAL A CA 1
ATOM 1050 C C . VAL A 1 133 ? -4.228 3.922 14.319 1.00 97.31 133 VAL A C 1
ATOM 1052 O O . VAL A 1 133 ? -4.026 4.813 15.144 1.00 97.31 133 VAL A O 1
ATOM 1055 N N . GLU A 1 134 ? -3.240 3.225 13.763 1.00 97.75 134 GLU A N 1
ATOM 1056 C CA . GLU A 1 134 ? -1.814 3.539 13.873 1.00 97.75 134 GLU A CA 1
ATOM 1057 C C . GLU A 1 134 ? -1.230 3.793 12.476 1.00 97.75 134 GLU A C 1
ATOM 1059 O O . GLU A 1 134 ? -1.510 3.040 11.543 1.00 97.75 134 GLU A O 1
ATOM 1064 N N . LEU A 1 135 ? -0.404 4.832 12.342 1.00 98.06 135 LEU A N 1
ATOM 1065 C CA . LEU A 1 135 ? 0.350 5.148 11.129 1.00 98.06 135 LEU A CA 1
ATOM 1066 C C . LEU A 1 135 ? 1.846 5.037 11.428 1.00 98.06 135 LEU A C 1
ATOM 1068 O O . LEU A 1 135 ? 2.325 5.610 12.405 1.00 98.06 135 LEU A O 1
ATOM 1072 N N . VAL A 1 136 ? 2.574 4.319 10.579 1.00 98.00 136 VAL A N 1
ATOM 1073 C CA . VAL A 1 136 ? 4.030 4.175 10.652 1.00 98.00 136 VAL A CA 1
ATOM 1074 C C . VAL A 1 136 ? 4.628 4.597 9.315 1.00 98.00 136 VAL A C 1
ATOM 1076 O O . VAL A 1 136 ? 4.314 4.016 8.275 1.00 98.00 136 VAL A O 1
ATOM 1079 N N . GLU A 1 137 ? 5.491 5.607 9.348 1.00 97.56 137 GLU A N 1
ATOM 1080 C CA . GLU A 1 137 ? 6.210 6.118 8.183 1.00 97.56 137 GLU A CA 1
ATOM 1081 C C . GLU A 1 137 ? 7.667 5.655 8.214 1.00 97.56 137 GLU A C 1
ATOM 1083 O O . GLU A 1 137 ? 8.353 5.835 9.217 1.00 97.56 137 GLU A O 1
ATOM 1088 N N . HIS A 1 138 ? 8.135 5.071 7.110 1.00 97.62 138 HIS A N 1
ATOM 1089 C CA . HIS A 1 138 ? 9.531 4.676 6.931 1.00 97.62 138 HIS A CA 1
ATOM 1090 C C . HIS A 1 138 ? 10.241 5.691 6.035 1.00 97.62 138 HIS A C 1
ATOM 1092 O O . HIS A 1 138 ? 9.893 5.846 4.859 1.00 97.62 138 HIS A O 1
ATOM 1098 N N . LEU A 1 139 ? 11.222 6.384 6.612 1.00 95.50 139 LEU A N 1
ATOM 1099 C CA . LEU A 1 139 ? 12.013 7.405 5.929 1.00 95.50 139 LEU A CA 1
ATOM 1100 C C . LEU A 1 139 ? 12.937 6.781 4.884 1.00 95.50 139 LEU A C 1
ATOM 1102 O O . LEU A 1 139 ? 13.371 5.639 5.028 1.00 95.50 139 LEU A O 1
ATOM 1106 N N . ASP A 1 140 ? 13.211 7.537 3.824 1.00 94.00 140 ASP A N 1
ATOM 1107 C CA . ASP A 1 140 ? 14.056 7.156 2.685 1.00 94.00 140 ASP A CA 1
ATOM 1108 C C . ASP A 1 140 ? 13.626 5.917 1.876 1.00 94.00 140 ASP A C 1
ATOM 1110 O O . ASP A 1 140 ? 14.237 5.600 0.845 1.00 94.00 140 ASP A O 1
ATOM 1114 N N . GLU A 1 141 ? 12.539 5.256 2.266 1.00 96.56 141 GLU A N 1
ATOM 1115 C CA . GLU A 1 141 ? 12.018 4.076 1.590 1.00 96.56 141 GLU A CA 1
ATOM 1116 C C . GLU A 1 141 ? 11.095 4.423 0.419 1.00 96.56 141 GLU A C 1
ATOM 1118 O O . GLU A 1 141 ? 10.426 5.457 0.387 1.00 96.56 141 GLU A O 1
ATOM 1123 N N . LYS A 1 142 ? 11.044 3.519 -0.564 1.00 93.38 142 LYS A N 1
ATOM 1124 C CA . LYS A 1 142 ? 10.188 3.624 -1.758 1.00 93.38 142 LYS A CA 1
ATOM 1125 C C . LYS A 1 142 ? 8.994 2.672 -1.674 1.00 93.38 142 LYS A C 1
ATOM 1127 O O . LYS A 1 142 ? 8.909 1.814 -0.796 1.00 93.38 142 LYS A O 1
ATOM 1132 N N . HIS A 1 143 ? 8.103 2.777 -2.656 1.00 91.81 143 HIS A N 1
ATOM 1133 C CA . HIS A 1 143 ? 6.959 1.883 -2.813 1.00 91.81 143 HIS A CA 1
ATOM 1134 C C . HIS A 1 143 ? 7.345 0.400 -2.674 1.00 91.81 143 HIS A C 1
ATOM 1136 O O . HIS A 1 143 ? 8.256 -0.081 -3.361 1.00 91.81 143 HIS A O 1
ATOM 1142 N N . VAL A 1 144 ? 6.638 -0.308 -1.785 1.00 90.69 144 VAL A N 1
ATOM 1143 C CA . VAL A 1 144 ? 6.820 -1.737 -1.452 1.00 90.69 144 VAL A CA 1
ATOM 1144 C C . VAL A 1 144 ? 8.267 -2.147 -1.136 1.00 90.69 144 VAL A C 1
ATOM 1146 O O . VAL A 1 144 ? 8.703 -3.245 -1.492 1.00 90.69 144 VAL A O 1
ATOM 1149 N N . PHE A 1 145 ? 9.041 -1.276 -0.478 1.00 92.12 145 PHE A N 1
ATOM 1150 C CA . PHE A 1 145 ? 10.456 -1.526 -0.176 1.00 92.12 145 PHE A CA 1
ATOM 1151 C C . PHE A 1 145 ? 10.718 -2.871 0.524 1.00 92.12 145 PHE A C 1
ATOM 1153 O O . PHE A 1 145 ? 11.661 -3.569 0.155 1.00 92.12 145 PHE A O 1
ATOM 1160 N N . TYR A 1 146 ? 9.844 -3.285 1.447 1.00 89.69 146 TYR A N 1
ATOM 1161 C CA . TYR A 1 146 ? 9.964 -4.536 2.204 1.00 89.69 146 TYR A CA 1
ATOM 1162 C C . TYR A 1 146 ? 9.870 -5.798 1.330 1.00 89.69 146 TYR A C 1
ATOM 1164 O O . TYR A 1 146 ? 10.389 -6.841 1.710 1.00 89.69 146 TYR A O 1
ATOM 1172 N N . LEU A 1 147 ? 9.269 -5.715 0.135 1.00 88.31 147 LEU A N 1
ATOM 1173 C CA . LEU A 1 147 ? 9.300 -6.804 -0.852 1.00 88.31 147 LEU A CA 1
ATOM 1174 C C . LEU A 1 147 ? 10.590 -6.808 -1.679 1.00 88.31 147 LEU A C 1
ATOM 1176 O O . LEU A 1 147 ? 10.974 -7.840 -2.222 1.00 88.31 147 LEU A O 1
ATOM 1180 N N . ARG A 1 148 ? 11.238 -5.647 -1.833 1.00 85.06 148 ARG A N 1
ATOM 1181 C CA . ARG A 1 148 ? 12.445 -5.485 -2.660 1.00 85.06 148 ARG A CA 1
ATOM 1182 C C . ARG A 1 148 ? 13.725 -5.754 -1.879 1.00 85.06 148 ARG A C 1
ATOM 1184 O O . ARG A 1 148 ? 14.670 -6.286 -2.449 1.00 85.06 148 ARG A O 1
ATOM 1191 N N . ASN A 1 149 ? 13.754 -5.374 -0.606 1.00 89.44 149 ASN A N 1
ATOM 1192 C CA . ASN A 1 149 ? 14.869 -5.600 0.305 1.00 89.44 149 ASN A CA 1
ATOM 1193 C C . ASN A 1 149 ? 14.338 -6.069 1.672 1.00 89.44 149 ASN A C 1
ATOM 1195 O O . ASN A 1 149 ? 14.314 -5.290 2.624 1.00 89.44 149 ASN A O 1
ATOM 1199 N N . PRO A 1 150 ? 13.888 -7.333 1.782 1.00 90.38 150 PRO A N 1
ATOM 1200 C CA . PRO A 1 150 ? 13.241 -7.847 2.993 1.00 90.38 150 PRO A CA 1
ATOM 1201 C C . PRO A 1 150 ? 14.169 -7.906 4.215 1.00 90.38 150 PRO A C 1
ATOM 1203 O O . PRO A 1 150 ? 13.700 -8.071 5.337 1.00 90.38 150 PRO A O 1
ATOM 1206 N N . THR A 1 151 ? 15.481 -7.781 4.011 1.00 90.94 151 THR A N 1
ATOM 1207 C CA . THR A 1 151 ? 16.496 -7.848 5.066 1.00 90.94 151 THR A CA 1
ATOM 1208 C C . THR A 1 151 ? 16.963 -6.478 5.557 1.00 90.94 151 THR A C 1
ATOM 1210 O O . THR A 1 151 ? 17.801 -6.431 6.455 1.00 90.94 151 THR A O 1
ATOM 1213 N N . CYS A 1 152 ? 16.482 -5.361 4.989 1.00 92.50 152 CYS A N 1
ATOM 1214 C CA . CYS A 1 152 ? 16.832 -4.043 5.524 1.00 92.50 152 CYS A CA 1
ATOM 1215 C C . CYS A 1 152 ? 16.175 -3.801 6.888 1.00 92.50 152 CYS A C 1
ATOM 1217 O O . CYS A 1 152 ? 15.124 -4.365 7.197 1.00 92.50 152 CYS A O 1
ATOM 1219 N N . THR A 1 153 ? 16.775 -2.919 7.689 1.00 96.25 153 THR A N 1
ATOM 1220 C CA . THR A 1 153 ? 16.288 -2.570 9.031 1.00 96.25 153 THR A CA 1
ATOM 1221 C C . THR A 1 153 ? 14.814 -2.167 9.016 1.00 96.25 153 THR A C 1
ATOM 1223 O O . THR A 1 153 ? 14.020 -2.760 9.739 1.00 96.25 153 THR A O 1
ATOM 1226 N N . ASN A 1 154 ? 14.420 -1.264 8.111 1.00 96.38 154 ASN A N 1
ATOM 1227 C CA . ASN A 1 154 ? 13.032 -0.820 7.978 1.00 96.38 154 ASN A CA 1
ATOM 1228 C C . ASN A 1 154 ? 12.070 -1.976 7.641 1.00 96.38 154 ASN A C 1
ATOM 1230 O O . ASN A 1 154 ? 10.941 -2.007 8.122 1.00 96.38 154 ASN A O 1
ATOM 1234 N N . ALA A 1 155 ? 12.490 -2.950 6.822 1.00 95.62 155 ALA A N 1
ATOM 1235 C CA . ALA A 1 155 ? 11.630 -4.069 6.429 1.00 95.62 155 ALA A CA 1
ATOM 1236 C C . ALA A 1 155 ? 11.423 -5.041 7.597 1.00 95.62 155 ALA A C 1
ATOM 1238 O O . ALA A 1 155 ? 10.318 -5.555 7.803 1.00 95.62 155 ALA A O 1
ATOM 1239 N N . LEU A 1 156 ? 12.473 -5.253 8.393 1.00 95.19 156 LEU A N 1
ATOM 1240 C CA . LEU A 1 156 ? 12.411 -6.039 9.621 1.00 95.19 156 LEU A CA 1
ATOM 1241 C C . LEU A 1 156 ? 11.547 -5.347 10.683 1.00 95.19 156 LEU A C 1
ATOM 1243 O O . LEU A 1 156 ? 10.720 -6.004 11.315 1.00 95.19 156 LEU A O 1
ATOM 1247 N N . GLU A 1 157 ? 11.683 -4.031 10.853 1.00 96.56 157 GLU A N 1
ATOM 1248 C CA . GLU A 1 157 ? 10.846 -3.231 11.754 1.00 96.56 157 GLU A CA 1
ATOM 1249 C C . GLU A 1 157 ? 9.366 -3.291 11.366 1.00 96.56 157 GLU A C 1
ATOM 1251 O O . GLU A 1 157 ? 8.528 -3.627 12.211 1.00 96.56 157 GLU A O 1
ATOM 1256 N N . LEU A 1 158 ? 9.047 -3.069 10.085 1.00 97.06 158 LEU A N 1
ATOM 1257 C CA . LEU A 1 158 ? 7.696 -3.215 9.540 1.00 97.06 158 LEU A CA 1
ATOM 1258 C C . LEU A 1 158 ? 7.132 -4.606 9.843 1.00 97.06 158 LEU A C 1
ATOM 1260 O O . LEU A 1 158 ? 6.031 -4.729 10.386 1.00 97.06 158 LEU A O 1
ATOM 1264 N N . THR A 1 159 ? 7.900 -5.656 9.544 1.00 96.06 159 THR A N 1
ATOM 1265 C CA . THR A 1 159 ? 7.490 -7.052 9.756 1.00 96.06 159 THR A CA 1
ATOM 1266 C C . THR A 1 159 ? 7.225 -7.337 11.234 1.00 96.06 159 THR A C 1
ATOM 1268 O O . THR A 1 159 ? 6.187 -7.897 11.588 1.00 96.06 159 THR A O 1
ATOM 1271 N N . ASN A 1 160 ? 8.114 -6.900 12.126 1.00 95.56 160 ASN A N 1
ATOM 1272 C CA . ASN A 1 160 ? 7.954 -7.080 13.567 1.00 95.56 160 ASN A CA 1
ATOM 1273 C C . ASN A 1 160 ? 6.738 -6.321 14.111 1.00 95.56 160 ASN A C 1
ATOM 1275 O O . ASN A 1 160 ? 5.974 -6.867 14.915 1.00 95.56 160 ASN A O 1
ATOM 1279 N N . LYS A 1 161 ? 6.516 -5.083 13.654 1.00 96.62 161 LYS A N 1
ATOM 1280 C CA . LYS A 1 161 ? 5.349 -4.276 14.029 1.00 96.62 161 LYS A CA 1
ATOM 1281 C C . LYS A 1 161 ? 4.053 -4.928 13.551 1.00 96.62 161 LYS A C 1
ATOM 1283 O O . LYS A 1 161 ? 3.108 -5.021 14.334 1.00 96.62 161 LYS A O 1
ATOM 1288 N N . PHE A 1 162 ? 4.030 -5.436 12.321 1.00 95.75 162 PHE A N 1
ATOM 1289 C CA . PHE A 1 162 ? 2.903 -6.187 11.771 1.00 95.75 162 PHE A CA 1
ATOM 1290 C C . PHE A 1 162 ? 2.606 -7.448 12.598 1.00 95.75 162 PHE A C 1
ATOM 1292 O O . PHE A 1 162 ? 1.478 -7.644 13.050 1.00 95.75 162 PHE A O 1
ATOM 1299 N N . ILE A 1 163 ? 3.627 -8.261 12.891 1.00 94.50 163 ILE A N 1
ATOM 1300 C CA . ILE A 1 163 ? 3.491 -9.464 13.727 1.00 94.50 163 ILE A CA 1
ATOM 1301 C C . ILE A 1 163 ? 2.946 -9.107 15.117 1.00 94.50 163 ILE A C 1
ATOM 1303 O O . ILE A 1 163 ? 2.039 -9.777 15.616 1.00 94.50 163 ILE A O 1
ATOM 1307 N N . SER A 1 164 ? 3.476 -8.055 15.744 1.00 94.25 164 SER A N 1
ATOM 1308 C CA . SER A 1 164 ? 3.011 -7.571 17.048 1.00 94.25 164 SER A CA 1
ATOM 1309 C C . SER A 1 164 ? 1.540 -7.153 17.002 1.00 94.25 164 SER A C 1
ATOM 1311 O O . SER A 1 164 ? 0.748 -7.584 17.840 1.00 94.25 164 SER A O 1
ATOM 1313 N N . PHE A 1 165 ? 1.146 -6.381 15.989 1.00 95.00 165 PHE A N 1
ATOM 1314 C CA . PHE A 1 165 ? -0.224 -5.907 15.812 1.00 95.00 165 PHE A CA 1
ATOM 1315 C C . PHE A 1 165 ? -1.241 -7.053 15.714 1.00 95.00 165 PHE A C 1
ATOM 1317 O O . PHE A 1 165 ? -2.279 -7.016 16.383 1.00 95.00 165 PHE A O 1
ATOM 1324 N N . ILE A 1 166 ? -0.920 -8.109 14.960 1.00 92.62 166 ILE A N 1
ATOM 1325 C CA . ILE A 1 166 ? -1.768 -9.305 14.859 1.00 92.62 166 ILE A CA 1
ATOM 1326 C C . ILE A 1 166 ? -1.822 -10.056 16.197 1.00 92.62 166 ILE A C 1
ATOM 1328 O O . ILE A 1 166 ? -2.904 -10.395 16.680 1.00 92.62 166 ILE A O 1
ATOM 1332 N N . LYS A 1 167 ? -0.669 -10.264 16.848 1.00 90.94 167 LYS A N 1
ATOM 1333 C CA . LYS A 1 167 ? -0.575 -11.021 18.110 1.00 90.94 167 LYS A CA 1
ATOM 1334 C C . LYS A 1 167 ? -1.282 -10.364 19.293 1.00 90.94 167 LYS A C 1
ATOM 1336 O O . LYS A 1 167 ? -1.691 -11.080 20.204 1.00 90.94 167 LYS A O 1
ATOM 1341 N N . GLN A 1 168 ? -1.461 -9.045 19.290 1.00 78.44 168 GLN A N 1
ATOM 1342 C CA . GLN A 1 168 ? -2.159 -8.321 20.361 1.00 78.44 168 GLN A CA 1
ATOM 1343 C C . GLN A 1 168 ? -3.589 -8.846 20.636 1.00 78.44 168 GLN A C 1
ATOM 1345 O O . GLN A 1 168 ? -4.065 -8.703 21.759 1.00 78.44 168 GLN A O 1
ATOM 1350 N N . ASN A 1 169 ? -4.243 -9.542 19.691 1.00 59.69 169 ASN A N 1
ATOM 1351 C CA . ASN A 1 169 ? -5.546 -10.188 19.928 1.00 59.69 169 ASN A CA 1
ATOM 1352 C C . ASN A 1 169 ? -5.474 -11.502 20.733 1.00 59.69 169 ASN A C 1
ATOM 1354 O O . ASN A 1 169 ? -6.467 -11.897 21.343 1.00 59.69 169 ASN A O 1
ATOM 1358 N N . ASN A 1 170 ? -4.320 -12.174 20.797 1.00 54.75 170 ASN A N 1
ATOM 1359 C CA . ASN A 1 170 ? -4.212 -13.471 21.480 1.00 54.75 170 ASN A CA 1
ATOM 1360 C C . ASN A 1 170 ? -4.114 -13.352 23.011 1.00 54.75 170 ASN A C 1
ATOM 1362 O O . ASN A 1 170 ? -4.257 -14.355 23.707 1.00 54.75 170 ASN A O 1
ATOM 1366 N N . GLY A 1 171 ? -3.880 -12.149 23.548 1.00 49.47 171 GLY A N 1
ATOM 1367 C CA . GLY A 1 171 ? -3.871 -11.903 24.995 1.00 49.47 171 GLY A CA 1
ATOM 1368 C C . GLY A 1 171 ? -5.271 -11.719 25.590 1.00 49.47 171 GLY A C 1
ATOM 1369 O O . GLY A 1 171 ? -5.545 -12.198 26.685 1.00 49.47 171 GLY A O 1
ATOM 1370 N N . SER A 1 172 ? -6.188 -11.083 24.852 1.00 47.19 172 SER A N 1
ATOM 1371 C CA . SER A 1 172 ? -7.551 -10.816 25.337 1.00 47.19 172 SER A CA 1
ATOM 1372 C C . SER A 1 172 ? -8.419 -12.085 25.368 1.00 47.19 172 SER A C 1
ATOM 1374 O O . SER A 1 172 ? -9.157 -12.305 26.326 1.00 47.19 172 SER A O 1
ATOM 1376 N N . LEU A 1 173 ? -8.243 -12.989 24.395 1.00 47.41 173 LEU A N 1
ATOM 1377 C CA . LEU A 1 173 ? -8.935 -14.285 24.370 1.00 47.41 173 LEU A CA 1
ATOM 1378 C C . LEU A 1 173 ? -8.503 -15.236 25.500 1.00 47.41 173 LEU A C 1
ATOM 1380 O O . LEU A 1 173 ? -9.321 -16.032 25.948 1.00 47.41 173 LEU A O 1
ATOM 1384 N N . ARG A 1 174 ? -7.260 -15.151 26.001 1.00 43.41 174 ARG A N 1
ATOM 1385 C CA . ARG A 1 174 ? -6.818 -15.958 27.157 1.00 43.41 174 ARG A CA 1
ATOM 1386 C C . ARG A 1 174 ? -7.419 -15.462 28.473 1.00 43.41 174 ARG A C 1
ATOM 1388 O O . ARG A 1 174 ? -7.922 -16.267 29.249 1.00 43.41 174 ARG A O 1
ATOM 1395 N N . ASN A 1 175 ? -7.481 -14.147 28.672 1.00 39.81 175 ASN A N 1
ATOM 1396 C CA . ASN A 1 175 ? -8.024 -13.570 29.906 1.00 39.81 175 ASN A CA 1
ATOM 1397 C C . ASN A 1 175 ? -9.553 -13.719 30.032 1.00 39.81 175 ASN A C 1
ATOM 1399 O O . ASN A 1 175 ? -10.076 -13.681 31.140 1.00 39.81 175 ASN A O 1
ATOM 1403 N N . SER A 1 176 ? -10.279 -13.932 28.926 1.00 42.00 176 SER A N 1
ATOM 1404 C CA . SER A 1 176 ? -11.724 -14.211 28.964 1.00 42.00 176 SER A CA 1
ATOM 1405 C C . SER A 1 176 ? -12.065 -15.670 29.311 1.00 42.00 176 SER A C 1
ATOM 1407 O O . SER A 1 176 ? -13.233 -15.955 29.586 1.00 42.00 176 SER A O 1
ATOM 1409 N N . ILE A 1 177 ? -11.095 -16.593 29.278 1.00 49.62 177 ILE A N 1
ATOM 1410 C CA . ILE A 1 177 ? -11.309 -18.010 29.622 1.00 49.62 177 ILE A CA 1
ATOM 1411 C C . ILE A 1 177 ? -10.970 -18.265 31.100 1.00 49.62 177 ILE A C 1
ATOM 1413 O O . ILE A 1 177 ? -11.658 -19.046 31.750 1.00 49.62 177 ILE A O 1
ATOM 1417 N N . GLU A 1 178 ? -9.989 -17.554 31.663 1.00 47.53 178 GLU A N 1
ATOM 1418 C CA . GLU A 1 178 ? -9.571 -17.717 33.067 1.00 47.53 178 GLU A CA 1
ATOM 1419 C C . GLU A 1 178 ? -10.425 -16.933 34.081 1.00 47.53 178 GLU A C 1
ATOM 1421 O O . GLU A 1 178 ? -10.327 -17.187 35.272 1.00 47.53 178 GLU A O 1
ATOM 1426 N N . SER A 1 179 ? -11.320 -16.034 33.649 1.00 41.88 179 SER A N 1
ATOM 1427 C CA . SER A 1 179 ? -12.258 -15.343 34.557 1.00 41.88 179 SER A CA 1
ATOM 1428 C C . SER A 1 179 ? -13.617 -16.049 34.706 1.00 41.88 179 SER A C 1
ATOM 1430 O O . SER A 1 179 ? -14.574 -15.440 35.192 1.00 41.88 179 SER A O 1
ATOM 1432 N N . LYS A 1 180 ? -13.749 -17.287 34.210 1.00 47.19 180 LYS A N 1
ATOM 1433 C CA . LYS A 1 180 ? -14.994 -18.077 34.258 1.00 47.19 180 LYS A CA 1
ATOM 1434 C C . LYS A 1 180 ? -14.888 -19.395 35.032 1.00 47.19 180 LYS A C 1
ATOM 1436 O O . LYS A 1 180 ? -15.838 -20.173 34.979 1.00 47.19 180 LYS A O 1
ATOM 1441 N N . TYR A 1 181 ? -13.811 -19.605 35.787 1.00 41.31 181 TYR A N 1
ATOM 1442 C CA . TYR A 1 181 ? -13.696 -20.690 36.763 1.00 41.31 181 TYR A CA 1
ATOM 1443 C C . TYR A 1 181 ? -13.025 -20.198 38.039 1.00 41.31 181 TYR A C 1
ATOM 1445 O O . TYR A 1 181 ? -12.002 -19.492 37.914 1.00 41.31 181 TYR A O 1
#

pLDDT: mean 83.13, std 15.61, range [39.81, 98.06]